Protein AF-L1L2N3-F1 (afdb_monomer_lite)

Secondary structure (DSSP, 8-state):
--PEEEEEEE-SSSHHHHHHHHHHHHHHHTT-EEEEEEGGG---STT-SEEEEEE----

InterPro domains:
  IPR008254 Flavodoxin/nitric oxide synthase [PS50902] (5-59)
  IPR026816 Flavodoxin domain [PF12724] (6-58)
  IPR029039 Flavoprotein-like superfamily [G3DSA:3.40.50.360] (5-59)
  IPR029039 Flavoprotein-like superfamily [SSF52218] (4-52)

Organism: NCBI:txid698759

Foldseek 3Di:
DQFEEEEEEDDDPCPRLVVSVVVQVVVVVVVHHYDYYYPVPDPDDPRGPYYHYYYDDDD

Structure (mmCIF, N/CA/C/O backbone):
data_AF-L1L2N3-F1
#
_entry.id   AF-L1L2N3-F1
#
loop_
_atom_site.group_PDB
_atom_site.id
_atom_site.type_symbol
_atom_site.label_atom_id
_atom_site.label_alt_id
_atom_site.label_comp_id
_atom_site.label_asym_id
_atom_site.label_entity_id
_atom_site.label_seq_id
_atom_site.pdbx_PDB_ins_code
_atom_site.Cartn_x
_atom_site.Cartn_y
_atom_site.Cartn_z
_atom_site.occupancy
_atom_site.B_iso_or_equiv
_atom_site.auth_seq_id
_atom_site.auth_comp_id
_atom_site.auth_asym_id
_atom_site.auth_atom_id
_atom_site.pdbx_PDB_model_num
ATOM 1 N N . MET A 1 1 ? -12.784 -0.918 16.635 1.00 45.66 1 MET A N 1
ATOM 2 C CA . MET A 1 1 ? -11.981 -1.647 15.638 1.00 45.66 1 MET A CA 1
ATOM 3 C C . MET A 1 1 ? -10.968 -0.662 15.094 1.00 45.66 1 MET A C 1
ATOM 5 O O . MET A 1 1 ? -11.378 0.323 14.498 1.00 45.66 1 MET A O 1
ATOM 9 N N . THR A 1 2 ? -9.686 -0.836 15.396 1.00 53.97 2 THR A N 1
ATOM 10 C CA . THR A 1 2 ? -8.615 -0.095 14.718 1.00 53.97 2 THR A CA 1
ATOM 11 C C . THR A 1 2 ? -8.322 -0.856 13.440 1.00 53.97 2 THR A C 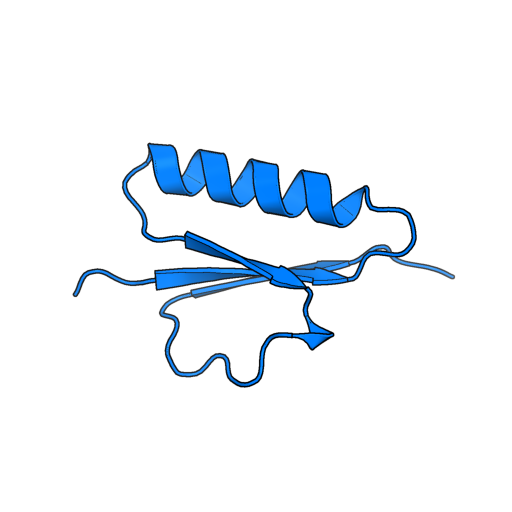1
ATOM 13 O O . THR A 1 2 ? -7.620 -1.865 13.476 1.00 53.97 2 THR A O 1
ATOM 16 N N . GLY A 1 3 ? -8.990 -0.457 12.362 1.00 75.38 3 GLY A N 1
ATOM 17 C CA . GLY A 1 3 ? -8.864 -1.165 11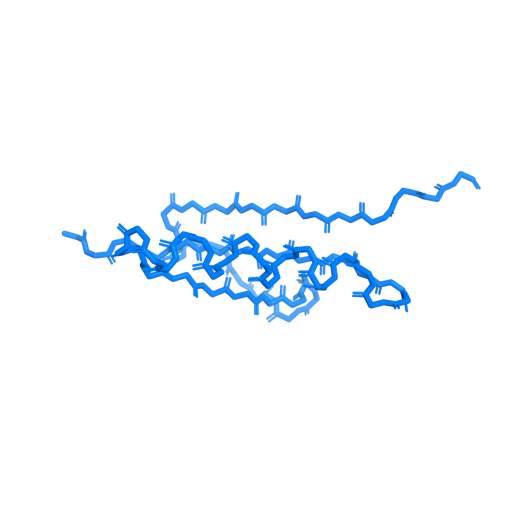.103 1.00 75.38 3 GLY A CA 1
ATOM 18 C C . GLY A 1 3 ? -7.502 -0.933 10.453 1.00 75.38 3 GLY A C 1
ATOM 19 O O . GLY A 1 3 ? -6.973 0.177 10.528 1.00 75.38 3 GLY A O 1
ATOM 20 N N . THR A 1 4 ? -6.930 -1.972 9.844 1.00 93.56 4 THR A N 1
ATOM 21 C CA . THR A 1 4 ? -5.656 -1.880 9.114 1.00 93.56 4 THR A CA 1
ATOM 22 C C . THR A 1 4 ? -5.921 -1.874 7.616 1.00 93.56 4 THR A C 1
ATOM 24 O O . THR A 1 4 ? -6.614 -2.744 7.089 1.00 93.56 4 THR A O 1
ATOM 27 N N . VAL A 1 5 ? -5.353 -0.891 6.922 1.00 96.00 5 VAL A N 1
ATOM 28 C CA . VAL A 1 5 ? -5.411 -0.768 5.464 1.00 96.00 5 VAL A CA 1
ATOM 29 C C . VAL A 1 5 ? -4.141 -1.356 4.860 1.00 96.00 5 VAL A C 1
ATOM 31 O O . VAL A 1 5 ? -3.034 -1.006 5.264 1.00 96.00 5 VAL A O 1
ATOM 34 N N . LEU A 1 6 ? -4.288 -2.208 3.852 1.00 97.38 6 LEU A N 1
ATOM 35 C CA . LEU A 1 6 ? -3.168 -2.685 3.049 1.00 97.38 6 LEU A CA 1
ATOM 36 C C . LEU A 1 6 ? -3.039 -1.846 1.776 1.00 97.38 6 LEU A C 1
ATOM 38 O O . LEU A 1 6 ? -3.961 -1.798 0.966 1.00 97.38 6 LEU A O 1
ATOM 42 N N . VAL A 1 7 ? -1.871 -1.255 1.547 1.00 97.81 7 VAL A N 1
ATOM 43 C CA . VAL A 1 7 ? -1.472 -0.690 0.255 1.00 97.81 7 VAL A CA 1
ATOM 44 C C . VAL A 1 7 ? -0.467 -1.641 -0.378 1.00 97.81 7 VAL A C 1
ATOM 46 O O . VAL A 1 7 ? 0.670 -1.772 0.070 1.00 97.81 7 VAL A O 1
ATOM 49 N N . THR A 1 8 ? -0.878 -2.332 -1.431 1.00 97.75 8 THR A N 1
ATOM 50 C CA . THR A 1 8 ? -0.046 -3.320 -2.100 1.00 97.75 8 THR A CA 1
ATOM 51 C C . THR A 1 8 ? 0.320 -2.931 -3.521 1.00 97.75 8 THR A C 1
ATOM 53 O O . THR A 1 8 ? -0.454 -2.282 -4.225 1.00 97.75 8 THR A O 1
ATOM 56 N N . TYR A 1 9 ? 1.528 -3.297 -3.952 1.00 97.38 9 TYR A N 1
ATOM 57 C CA . TYR A 1 9 ? 2.052 -2.843 -5.233 1.00 97.38 9 TYR A CA 1
ATOM 58 C C . TYR A 1 9 ? 2.829 -3.894 -6.025 1.00 97.38 9 TYR A C 1
ATOM 60 O O . TYR A 1 9 ? 3.581 -4.708 -5.485 1.00 97.38 9 TYR A O 1
ATOM 68 N N . GLY A 1 10 ? 2.684 -3.821 -7.347 1.00 95.69 10 GLY A N 1
ATOM 69 C CA . GLY A 1 10 ? 3.583 -4.425 -8.324 1.00 95.69 10 GLY A CA 1
ATOM 70 C C . GLY A 1 10 ? 4.482 -3.350 -8.928 1.00 95.69 10 GLY A C 1
ATOM 71 O O . GLY A 1 10 ? 3.998 -2.349 -9.451 1.00 95.69 10 GLY A O 1
ATOM 72 N N . THR A 1 11 ? 5.798 -3.540 -8.859 1.00 93.81 11 THR A N 1
ATOM 73 C CA . THR A 1 11 ? 6.765 -2.594 -9.423 1.00 93.81 11 THR A CA 1
ATOM 74 C C . THR A 1 11 ? 7.928 -3.329 -10.075 1.00 93.81 11 THR A C 1
ATOM 76 O O . THR A 1 11 ? 8.388 -4.343 -9.547 1.00 93.81 11 THR A O 1
ATOM 79 N N . THR A 1 12 ? 8.416 -2.788 -11.190 1.00 89.38 12 THR A N 1
ATOM 80 C CA . THR A 1 12 ? 9.638 -3.258 -11.865 1.00 89.38 12 THR A CA 1
ATOM 81 C C . THR A 1 12 ? 10.816 -2.343 -11.538 1.00 89.38 12 THR A C 1
ATOM 83 O O . THR A 1 12 ? 11.869 -2.818 -11.131 1.00 89.38 12 THR A O 1
ATOM 86 N N . ASN A 1 13 ? 10.609 -1.022 -11.632 1.00 88.88 13 ASN A N 1
ATOM 87 C CA . ASN A 1 13 ? 11.659 -0.004 -11.470 1.0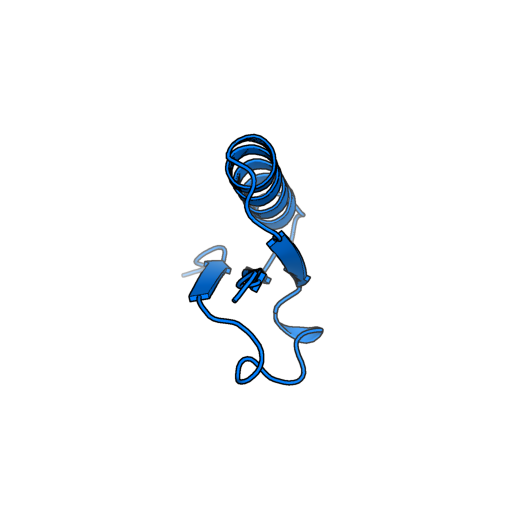0 88.88 13 ASN A CA 1
ATOM 88 C C . ASN A 1 13 ? 11.565 0.778 -10.147 1.00 88.88 13 ASN A C 1
ATOM 90 O O . ASN A 1 13 ? 12.232 1.791 -9.974 1.00 88.88 13 ASN A O 1
ATOM 94 N N . GLY A 1 14 ? 10.695 0.366 -9.223 1.00 90.44 14 GLY A N 1
ATOM 95 C CA . GLY A 1 14 ? 10.537 1.014 -7.915 1.00 90.44 14 GLY A CA 1
ATOM 96 C C . GLY A 1 14 ? 9.560 2.195 -7.880 1.00 90.44 14 GLY A C 1
ATOM 97 O O . GLY A 1 14 ? 9.033 2.486 -6.812 1.00 90.44 14 GLY A O 1
ATOM 98 N N . SER A 1 15 ? 9.196 2.802 -9.014 1.00 93.12 15 SER A N 1
ATOM 99 C CA . SER A 1 15 ? 8.298 3.974 -9.037 1.00 93.12 15 SER A CA 1
ATOM 100 C C . SER A 1 15 ? 6.938 3.715 -8.378 1.00 93.12 15 SER A C 1
ATOM 102 O O . SER A 1 15 ? 6.494 4.498 -7.545 1.00 93.12 15 SER A O 1
ATOM 104 N N . THR A 1 16 ? 6.298 2.578 -8.667 1.00 95.38 16 THR A N 1
ATOM 105 C CA . THR A 1 16 ? 5.011 2.229 -8.040 1.00 95.38 16 THR A CA 1
ATOM 106 C C . THR A 1 16 ? 5.145 1.961 -6.538 1.00 95.38 16 THR A C 1
ATOM 108 O O . THR A 1 16 ? 4.205 2.226 -5.797 1.00 95.38 16 THR A O 1
ATOM 111 N N . ALA A 1 17 ? 6.315 1.506 -6.067 1.00 95.75 17 ALA A N 1
ATOM 112 C CA . ALA A 1 17 ? 6.567 1.353 -4.633 1.00 95.75 17 ALA A CA 1
ATOM 113 C C . ALA A 1 17 ? 6.623 2.717 -3.938 1.00 95.75 17 ALA A C 1
ATOM 115 O O . ALA A 1 17 ? 5.975 2.900 -2.917 1.00 95.75 17 ALA A O 1
ATOM 116 N N . GLN A 1 18 ? 7.313 3.705 -4.521 1.00 97.00 18 GLN A N 1
ATOM 117 C CA . GLN A 1 18 ? 7.331 5.067 -3.972 1.00 97.00 18 GLN A CA 1
ATOM 118 C C . GLN A 1 18 ? 5.932 5.691 -3.909 1.00 97.00 18 GLN A C 1
ATOM 120 O O . GLN A 1 18 ? 5.603 6.352 -2.925 1.00 97.00 18 GLN A O 1
ATOM 125 N N . ILE A 1 19 ? 5.096 5.465 -4.928 1.00 96.50 19 ILE A N 1
ATOM 126 C CA . ILE A 1 19 ? 3.699 5.921 -4.916 1.00 96.50 19 ILE A CA 1
ATOM 127 C C . ILE A 1 19 ? 2.929 5.244 -3.776 1.00 96.50 19 ILE A C 1
ATOM 129 O O . ILE A 1 19 ? 2.244 5.927 -3.020 1.00 96.50 19 ILE A O 1
ATOM 133 N N . ALA A 1 20 ? 3.069 3.925 -3.620 1.00 97.12 20 ALA A N 1
ATOM 134 C CA . ALA A 1 20 ? 2.408 3.178 -2.555 1.00 97.12 20 ALA A CA 1
ATOM 135 C C . ALA A 1 20 ? 2.828 3.646 -1.152 1.00 97.12 20 ALA A C 1
ATOM 137 O O . ALA A 1 20 ? 1.959 3.873 -0.312 1.00 97.12 20 ALA A O 1
ATOM 138 N N . GLU A 1 21 ? 4.124 3.865 -0.914 1.00 97.31 21 GLU A N 1
ATOM 139 C CA . GLU A 1 21 ? 4.618 4.422 0.354 1.00 97.31 21 GLU A CA 1
ATOM 140 C C . GLU A 1 21 ? 4.083 5.837 0.596 1.00 97.31 21 GLU A C 1
ATOM 142 O O . GLU A 1 21 ? 3.621 6.142 1.690 1.00 97.31 21 GLU A O 1
ATOM 147 N N . THR A 1 22 ? 4.048 6.684 -0.438 1.00 97.94 22 THR A N 1
ATOM 148 C CA . THR A 1 22 ? 3.499 8.047 -0.327 1.00 97.94 22 THR A CA 1
ATOM 149 C C . THR A 1 22 ? 2.027 8.025 0.085 1.00 97.94 22 THR A C 1
ATOM 151 O O . THR A 1 22 ? 1.612 8.789 0.956 1.00 97.94 22 THR A O 1
ATOM 154 N N . ILE A 1 23 ? 1.229 7.140 -0.516 1.00 96.81 23 ILE A N 1
ATOM 155 C CA . ILE A 1 23 ? -0.181 6.963 -0.153 1.00 96.81 23 ILE A CA 1
ATOM 156 C C . ILE A 1 23 ? -0.302 6.460 1.287 1.00 96.81 23 ILE A C 1
ATOM 158 O O . ILE A 1 23 ? -1.100 6.998 2.056 1.00 96.81 23 ILE A O 1
ATOM 162 N N . ALA A 1 24 ? 0.498 5.461 1.667 1.00 97.12 24 ALA A N 1
ATOM 163 C CA . ALA A 1 24 ? 0.486 4.923 3.019 1.00 97.12 24 ALA A CA 1
ATOM 164 C C . ALA A 1 24 ? 0.841 5.995 4.057 1.00 97.12 24 ALA A C 1
ATOM 166 O O . ALA A 1 24 ? 0.167 6.096 5.078 1.00 97.12 24 ALA A O 1
ATOM 167 N N . ASP A 1 25 ? 1.820 6.852 3.775 1.00 97.81 25 ASP A N 1
ATOM 168 C CA . ASP A 1 25 ? 2.210 7.955 4.652 1.00 97.81 25 ASP A CA 1
ATOM 169 C C . ASP A 1 25 ? 1.117 9.012 4.808 1.00 97.81 25 ASP A C 1
ATOM 171 O O . ASP A 1 25 ? 0.927 9.532 5.908 1.00 97.81 25 ASP A O 1
ATOM 175 N N . VAL A 1 26 ? 0.376 9.331 3.744 1.00 97.25 26 VAL A N 1
ATOM 176 C CA . VAL A 1 26 ? -0.783 10.234 3.837 1.00 97.25 26 VAL A CA 1
ATOM 177 C C . VAL A 1 26 ? -1.861 9.622 4.731 1.00 97.25 26 VAL A C 1
ATOM 179 O O . VAL A 1 26 ? -2.313 10.270 5.667 1.00 97.25 26 VAL A O 1
ATOM 182 N N . LEU A 1 27 ? -2.221 8.358 4.514 1.00 94.75 27 LEU A N 1
ATOM 183 C CA . LEU A 1 27 ? -3.239 7.675 5.318 1.00 94.75 27 LEU A CA 1
ATOM 184 C C . LEU A 1 27 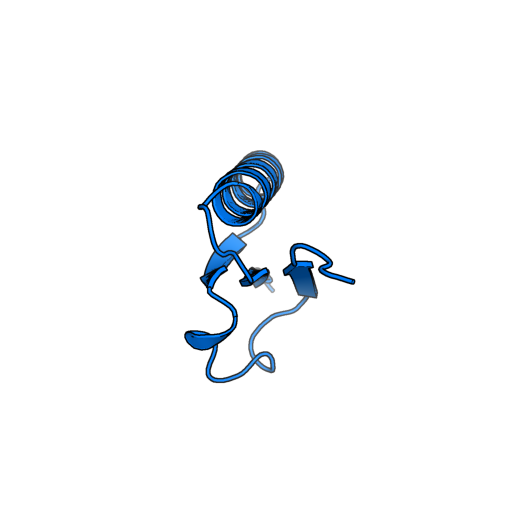? -2.816 7.513 6.791 1.00 94.75 27 LEU A C 1
ATOM 186 O O . LEU A 1 27 ? -3.636 7.684 7.692 1.00 94.75 27 LEU A O 1
ATOM 190 N N . ARG A 1 28 ? -1.529 7.253 7.054 1.00 95.50 28 ARG A N 1
ATOM 191 C CA . ARG A 1 28 ? -0.963 7.217 8.415 1.00 95.50 28 ARG A CA 1
ATOM 192 C C . ARG A 1 28 ? -1.077 8.571 9.113 1.00 95.50 28 ARG A C 1
ATOM 194 O O . ARG A 1 28 ? -1.393 8.612 10.299 1.00 95.50 28 ARG A O 1
ATOM 201 N N . LYS A 1 29 ? -0.851 9.679 8.396 1.00 96.19 29 LYS A N 1
ATOM 202 C CA . LYS A 1 29 ? -1.013 11.043 8.939 1.00 96.19 29 LYS A CA 1
ATOM 203 C C . LYS A 1 29 ? -2.460 11.356 9.319 1.00 96.19 29 LYS A C 1
ATOM 205 O O . LYS A 1 29 ? -2.673 12.073 10.289 1.00 96.19 29 LYS A O 1
ATOM 210 N N . GLU A 1 30 ? -3.425 10.765 8.622 1.00 94.19 30 GLU A N 1
ATOM 211 C CA . GLU A 1 30 ? -4.855 10.837 8.958 1.00 94.19 30 GLU A CA 1
ATOM 212 C C . GLU A 1 30 ? -5.254 9.907 10.128 1.00 94.19 30 GLU A C 1
ATOM 214 O O . GLU A 1 30 ? -6.424 9.821 10.493 1.00 94.19 30 GLU A O 1
ATOM 219 N N . GLY A 1 31 ? -4.291 9.208 10.745 1.00 94.00 31 GLY A N 1
ATOM 220 C CA . GLY A 1 31 ? -4.507 8.365 11.924 1.00 94.00 31 GLY A CA 1
ATOM 221 C C . GLY A 1 31 ? -4.898 6.916 11.620 1.00 94.00 31 GLY A C 1
ATOM 222 O O . GLY A 1 31 ? -5.260 6.182 12.541 1.00 94.00 31 GLY A O 1
ATOM 223 N N . LEU A 1 32 ? -4.821 6.479 10.359 1.00 94.38 32 LEU A N 1
ATOM 224 C CA . LEU A 1 32 ? -5.087 5.092 9.974 1.00 94.38 32 LEU A CA 1
ATOM 225 C C . LEU A 1 32 ? -3.855 4.208 10.203 1.00 94.38 32 LEU A C 1
ATOM 227 O O . LEU A 1 32 ? -2.713 4.623 10.001 1.00 94.38 32 LEU A O 1
ATOM 231 N N . THR A 1 33 ? -4.080 2.945 10.566 1.00 95.62 33 THR A N 1
ATOM 232 C CA . THR A 1 33 ? -3.025 1.926 10.545 1.00 95.62 33 THR A CA 1
ATOM 233 C C . THR A 1 33 ? -2.885 1.403 9.120 1.00 95.62 33 THR A C 1
ATOM 235 O O . THR A 1 33 ? -3.854 0.911 8.547 1.00 95.62 33 THR A O 1
ATOM 238 N N . VAL A 1 34 ? -1.700 1.550 8.521 1.00 96.69 34 VAL A N 1
ATOM 239 C CA . VAL A 1 34 ? -1.490 1.235 7.100 1.00 96.69 34 VAL A CA 1
ATOM 240 C C . VAL A 1 34 ? -0.190 0.477 6.888 1.00 96.69 34 VAL A C 1
ATOM 242 O O . VAL A 1 34 ? 0.886 0.936 7.290 1.00 96.69 34 VAL A O 1
ATOM 245 N N . GLU A 1 35 ? -0.283 -0.640 6.179 1.00 96.56 35 GLU A N 1
ATOM 246 C CA . GLU A 1 35 ? 0.848 -1.451 5.739 1.00 96.56 35 GLU A CA 1
ATOM 247 C C . GLU A 1 35 ? 1.084 -1.261 4.242 1.00 96.56 35 GLU A C 1
ATOM 249 O O . GLU A 1 35 ? 0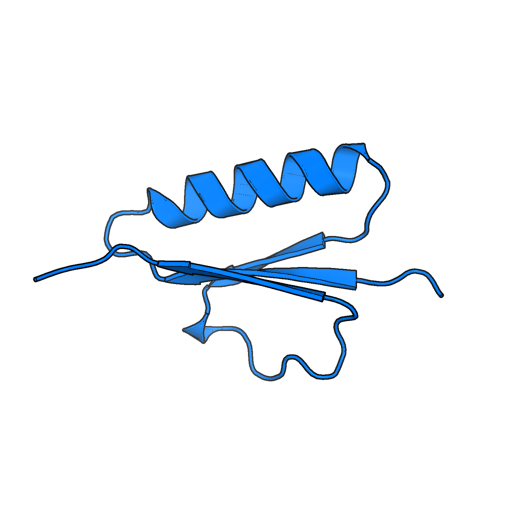.145 -1.326 3.452 1.00 96.56 35 GLU A O 1
ATOM 254 N N . ALA A 1 36 ? 2.339 -1.038 3.848 1.00 97.00 36 ALA A N 1
ATOM 255 C CA . ALA A 1 36 ? 2.740 -0.940 2.449 1.00 97.00 36 ALA A CA 1
ATOM 256 C C . ALA A 1 36 ? 3.637 -2.132 2.102 1.00 97.00 36 ALA A C 1
ATOM 258 O O . ALA A 1 36 ? 4.720 -2.279 2.664 1.00 97.00 36 ALA A O 1
ATOM 259 N N . LEU A 1 37 ? 3.173 -3.022 1.220 1.00 97.25 37 LEU A N 1
ATOM 260 C CA . LEU A 1 37 ? 3.861 -4.286 0.930 1.00 97.25 37 LEU A CA 1
ATOM 261 C C . LEU A 1 37 ? 3.827 -4.632 -0.565 1.00 97.25 37 LEU A C 1
ATOM 263 O O . LEU A 1 37 ? 2.784 -4.481 -1.206 1.00 97.25 37 LEU A O 1
ATOM 267 N N . PRO A 1 38 ? 4.908 -5.189 -1.142 1.00 96.69 38 PRO A N 1
ATOM 268 C CA . PRO A 1 38 ? 4.849 -5.766 -2.481 1.00 96.69 38 PRO A CA 1
ATOM 269 C C . PRO A 1 38 ? 3.744 -6.828 -2.569 1.00 96.69 38 PRO A C 1
ATOM 271 O O . PRO A 1 38 ? 3.642 -7.675 -1.685 1.00 96.69 38 PRO A O 1
ATOM 274 N N . ALA A 1 39 ? 2.967 -6.849 -3.654 1.00 96.06 39 ALA A N 1
ATOM 275 C CA . ALA A 1 39 ? 1.834 -7.777 -3.811 1.00 96.06 39 ALA A CA 1
ATOM 276 C C . ALA A 1 39 ? 2.231 -9.249 -3.684 1.00 96.06 39 ALA A C 1
ATOM 278 O O . ALA A 1 39 ? 1.504 -10.048 -3.105 1.00 96.06 39 ALA A O 1
ATOM 279 N N . ARG A 1 40 ? 3.442 -9.594 -4.129 1.00 94.69 40 ARG A N 1
ATOM 280 C CA . ARG A 1 40 ? 4.014 -10.942 -3.980 1.00 94.69 40 ARG A CA 1
ATOM 281 C C . ARG A 1 40 ? 4.306 -11.360 -2.532 1.00 94.69 40 ARG A C 1
ATOM 283 O O . ARG A 1 40 ? 4.553 -12.533 -2.286 1.00 94.69 40 ARG A O 1
ATOM 290 N N . SER A 1 41 ? 4.357 -10.410 -1.603 1.00 94.88 41 SER A N 1
ATOM 291 C CA . SER A 1 41 ? 4.661 -10.636 -0.187 1.00 94.88 41 SER A CA 1
ATOM 292 C C . SER A 1 41 ? 3.400 -10.712 0.677 1.00 94.88 41 SER A C 1
ATOM 294 O O . SER A 1 41 ? 3.495 -11.036 1.857 1.00 94.88 41 SER A O 1
ATOM 296 N N . VAL A 1 42 ? 2.225 -10.438 0.103 1.00 95.69 42 VAL A N 1
ATOM 297 C CA . VAL A 1 42 ? 0.937 -10.496 0.799 1.00 95.69 42 VAL A CA 1
ATOM 298 C C . VAL A 1 42 ? 0.386 -11.918 0.699 1.00 95.69 42 VAL A C 1
ATOM 300 O O . VAL A 1 42 ? -0.036 -12.357 -0.367 1.00 95.69 42 VAL A O 1
ATOM 303 N N . ALA A 1 43 ? 0.386 -12.646 1.816 1.00 93.25 43 ALA A N 1
ATOM 304 C CA . ALA A 1 43 ? -0.113 -14.024 1.864 1.00 93.25 43 ALA A CA 1
ATOM 305 C C . ALA A 1 43 ? -1.648 -14.112 1.956 1.00 93.25 43 ALA A C 1
ATOM 307 O O . ALA A 1 43 ? -2.244 -15.093 1.519 1.00 93.25 43 ALA A O 1
ATOM 308 N N . SER A 1 44 ? -2.291 -13.104 2.546 1.00 93.12 44 SER A N 1
ATOM 309 C CA . SER A 1 44 ? -3.744 -13.024 2.694 1.00 93.12 44 SER A CA 1
ATOM 310 C C . SER A 1 44 ? -4.172 -11.573 2.857 1.00 93.12 44 SER A C 1
ATOM 312 O O . SER A 1 44 ? -3.440 -10.776 3.439 1.00 93.12 44 SER A O 1
ATOM 314 N N . VAL A 1 45 ? -5.371 -11.249 2.368 1.00 94.25 45 VAL A N 1
ATOM 315 C CA . VAL A 1 45 ? -5.995 -9.932 2.554 1.00 94.25 45 VAL A CA 1
ATOM 316 C C . VAL A 1 45 ? -7.131 -9.930 3.580 1.00 94.25 45 VAL A C 1
ATOM 318 O O . VAL A 1 45 ? -7.652 -8.874 3.914 1.00 94.25 45 VAL A O 1
ATOM 321 N N . ALA A 1 46 ? -7.521 -11.103 4.090 1.00 93.00 46 ALA A N 1
ATOM 322 C CA . ALA A 1 46 ? -8.718 -11.264 4.921 1.00 93.00 46 ALA A CA 1
ATOM 323 C C . ALA A 1 46 ? -8.646 -10.543 6.280 1.00 93.00 46 ALA A C 1
ATOM 325 O O . ALA A 1 46 ? -9.676 -10.325 6.910 1.00 93.00 46 ALA A O 1
ATOM 326 N N . SER A 1 47 ? -7.441 -10.205 6.742 1.00 89.19 47 SER A N 1
ATOM 327 C CA . SER A 1 47 ? -7.196 -9.482 7.993 1.00 89.19 47 SER A CA 1
ATOM 328 C C . SER A 1 47 ? -7.260 -7.960 7.858 1.00 89.19 47 SER A C 1
ATOM 330 O O . SER A 1 47 ? -7.170 -7.278 8.875 1.00 89.19 47 SER A O 1
ATOM 332 N N . TYR A 1 48 ? -7.365 -7.429 6.638 1.00 94.19 48 TYR A N 1
ATOM 333 C CA . TYR A 1 48 ? -7.413 -5.991 6.388 1.00 94.19 48 TYR A CA 1
ATOM 334 C C . TYR A 1 48 ? -8.846 -5.535 6.134 1.00 94.19 48 TYR A C 1
ATOM 336 O O . TYR A 1 48 ? -9.617 -6.207 5.449 1.00 94.19 48 TYR A O 1
ATOM 344 N N . ASP A 1 49 ? -9.184 -4.350 6.627 1.00 94.25 49 ASP A N 1
ATOM 345 C CA . ASP A 1 49 ? -10.507 -3.748 6.433 1.00 94.25 49 ASP A CA 1
ATOM 346 C C . ASP A 1 49 ? -10.648 -3.109 5.050 1.00 94.25 49 ASP A C 1
ATOM 348 O O . ASP A 1 49 ? -11.752 -2.955 4.528 1.00 94.25 49 ASP A O 1
ATOM 352 N N . ALA A 1 50 ? -9.517 -2.736 4.449 1.00 94.56 50 ALA A N 1
ATOM 353 C CA . ALA A 1 50 ? -9.446 -2.217 3.095 1.00 94.56 50 ALA A CA 1
ATOM 354 C C . ALA A 1 50 ? -8.122 -2.600 2.429 1.00 94.56 50 ALA A C 1
ATOM 356 O O . ALA A 1 50 ? -7.080 -2.709 3.080 1.00 94.56 50 ALA A O 1
ATOM 357 N N . VAL A 1 51 ? -8.166 -2.749 1.105 1.00 95.81 51 VAL A N 1
ATOM 358 C CA . VAL A 1 51 ? -6.996 -3.034 0.272 1.00 95.81 51 VAL A CA 1
ATOM 359 C C . VAL A 1 51 ? -6.954 -2.052 -0.890 1.00 95.81 51 VAL A C 1
ATOM 361 O O . VAL A 1 51 ? -7.933 -1.895 -1.617 1.00 95.81 51 VAL A O 1
ATOM 364 N N . MET A 1 52 ? -5.800 -1.431 -1.099 1.00 95.25 52 MET A N 1
ATOM 365 C CA . MET A 1 52 ? -5.467 -0.663 -2.290 1.00 95.25 52 MET A CA 1
ATOM 366 C C . MET A 1 52 ? -4.383 -1.406 -3.068 1.00 95.25 52 MET A C 1
ATOM 368 O O . MET A 1 52 ? -3.365 -1.769 -2.491 1.00 95.25 52 MET A O 1
ATOM 372 N N . ALA A 1 53 ? -4.580 -1.617 -4.370 1.00 95.62 53 ALA A N 1
ATOM 373 C CA . ALA A 1 53 ? -3.617 -2.298 -5.232 1.00 95.62 53 ALA A CA 1
ATOM 374 C C . ALA A 1 53 ? -3.171 -1.384 -6.382 1.00 95.62 53 ALA A C 1
ATOM 376 O O . ALA A 1 53 ? -4.009 -0.827 -7.090 1.00 95.62 53 ALA A O 1
ATOM 377 N N . GLY A 1 54 ? -1.858 -1.244 -6.581 1.00 94.69 54 GLY A N 1
ATOM 378 C CA . GLY A 1 54 ? -1.271 -0.440 -7.658 1.00 94.69 54 GLY A CA 1
ATOM 379 C C . GLY A 1 54 ? -0.227 -1.208 -8.467 1.00 94.69 54 GLY A C 1
ATOM 380 O O . GLY A 1 54 ? 0.593 -1.935 -7.913 1.00 94.69 54 GLY A O 1
ATOM 381 N N . GLY A 1 55 ? -0.211 -1.040 -9.788 1.00 94.19 55 GLY A N 1
ATOM 382 C CA . GLY A 1 55 ? 0.751 -1.703 -10.669 1.00 94.19 55 GLY A CA 1
ATOM 383 C C . GLY A 1 55 ? 1.065 -0.868 -11.903 1.00 94.19 55 GLY A C 1
ATOM 384 O O . GLY A 1 55 ? 0.204 -0.143 -12.396 1.00 94.19 55 GLY A O 1
ATOM 385 N N . GLY A 1 56 ? 2.303 -0.955 -12.394 1.00 90.44 56 GLY A N 1
ATOM 386 C CA . GLY A 1 56 ? 2.645 -0.426 -13.716 1.00 90.44 56 GLY A CA 1
ATOM 387 C C . GLY A 1 56 ? 1.986 -1.265 -14.813 1.00 90.44 56 GLY A C 1
ATOM 388 O O . GLY A 1 56 ? 2.075 -2.492 -14.776 1.00 90.44 56 GLY A O 1
ATOM 389 N N . LEU A 1 57 ? 1.328 -0.613 -15.773 1.00 87.4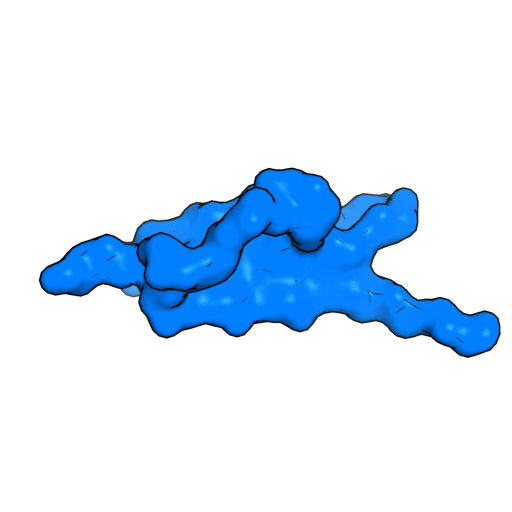4 57 LEU A N 1
ATOM 390 C CA . LEU A 1 57 ? 0.750 -1.277 -16.939 1.00 87.44 57 LEU A CA 1
ATOM 391 C C . LEU A 1 57 ? 1.787 -1.335 -18.066 1.00 87.44 57 LEU A C 1
ATOM 393 O O . LEU A 1 57 ? 2.368 -0.313 -18.428 1.00 87.44 57 LEU A O 1
ATOM 397 N N . TYR A 1 58 ? 1.988 -2.528 -18.617 1.00 81.81 58 TYR A N 1
ATOM 398 C CA . TYR A 1 58 ? 2.862 -2.793 -19.759 1.00 81.81 58 TYR A CA 1
ATOM 399 C C . TYR A 1 58 ? 2.000 -3.360 -20.897 1.00 81.81 58 TYR A C 1
ATOM 401 O O . TYR A 1 58 ? 1.127 -4.186 -20.625 1.00 81.81 58 TYR A O 1
ATOM 409 N N . ALA A 1 59 ? 2.211 -2.887 -22.128 1.00 74.50 59 ALA A N 1
ATOM 410 C CA . ALA A 1 59 ? 1.499 -3.304 -23.342 1.00 74.50 59 ALA A CA 1
ATOM 411 C C . ALA A 1 59 ? 2.420 -4.094 -24.278 1.00 74.50 59 ALA A C 1
ATOM 413 O O . ALA A 1 59 ? 3.642 -3.818 -24.247 1.00 74.50 59 ALA A O 1
#

Sequence (59 aa):
MTGTVLVTYGTTNGSTAQIAETIADVLRKEGLTVEALPARSVASVASYDAVMAGGGLYA

pLDDT: mean 92.51, std 9.25, range [45.66, 97.94]

Radius of gyration: 11.59 Å; chains: 1; bounding box: 24×25×39 Å